Protein AF-C6XPK3-F1 (afdb_monomer_lite)

Secondary structure (DSSP, 8-state):
-----PPPTT---HHHHHHTHHHHHHHHHTTSHHHHHHHHH-HHHHHTTS---HHHHHHHHHT-HHHHHHTT--HHHHHHHHHHHHHHTT-

InterPro domains:
  IPR011986 Extradiol ring-cleavage dioxygenase LigAB, LigA subunit [PF07746] (23-86)
  IPR036622 Dioxygenase LigAB, Li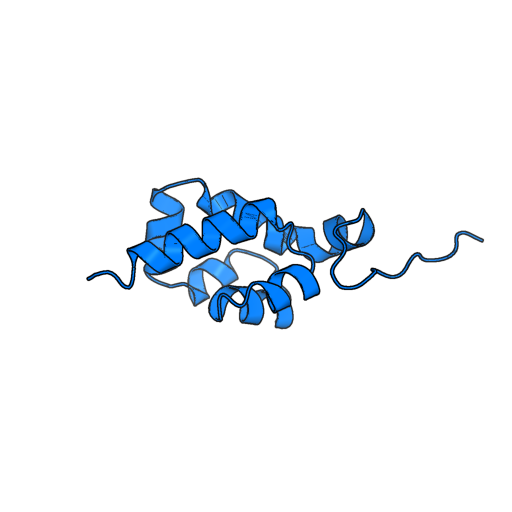gA subunit superfamily [G3DSA:1.10.700.10] (2-90)
  IPR036622 Dioxygenase LigAB, LigA subunit superfamily [SSF48076] (11-87)

Foldseek 3Di:
DPPPDDDDQLDQDPVLCVQCVQVQVLLVQLVDPVSLVVCVVPVQVSSVVTPDDPQSSVCLVVLPLSSNSRRRYDSVSSVSSVVSVVVVVPD

Radius of gyration: 13.65 Å; chains: 1; bounding box: 37×23×41 Å

pLDDT: mean 82.58, std 15.23, range [40.34, 97.12]

Organism: Hirschia baltica (strain ATCC 49814 / DSM 5838 / IFAM 1418) (NCBI:txid582402)

Structure (mmCIF, N/CA/C/O backbone):
data_AF-C6XPK3-F1
#
_entry.id   AF-C6XPK3-F1
#
loop_
_atom_site.group_PDB
_atom_site.id
_atom_site.type_symbol
_atom_site.label_atom_id
_atom_site.label_alt_id
_atom_site.label_comp_id
_atom_site.label_asym_id
_atom_site.label_entity_id
_atom_site.label_seq_id
_atom_site.pdbx_PDB_ins_code
_atom_site.Cartn_x
_atom_site.Cartn_y
_atom_site.Cartn_z
_atom_site.occupancy
_atom_site.B_iso_or_equiv
_atom_site.auth_seq_id
_atom_site.auth_comp_id
_atom_site.auth_asym_id
_atom_site.auth_atom_id
_atom_site.pdbx_PDB_model_num
ATOM 1 N N . MET A 1 1 ? 22.921 4.737 -25.358 1.00 43.47 1 MET A N 1
ATOM 2 C CA . MET A 1 1 ? 21.458 4.557 -25.249 1.00 43.47 1 MET A CA 1
ATOM 3 C C . MET A 1 1 ? 21.203 3.574 -24.119 1.00 43.47 1 MET A C 1
ATOM 5 O O . MET A 1 1 ? 21.597 2.423 -24.249 1.00 43.47 1 MET A O 1
ATOM 9 N N . VAL A 1 2 ? 20.665 4.022 -22.984 1.00 58.34 2 VAL A N 1
ATOM 10 C CA . VAL A 1 2 ? 20.250 3.100 -21.914 1.00 58.34 2 VAL A CA 1
ATOM 11 C C . VAL A 1 2 ? 18.879 2.578 -22.321 1.00 58.34 2 VAL A C 1
ATOM 13 O O . VAL A 1 2 ? 17.958 3.370 -22.483 1.00 58.34 2 VAL A O 1
ATOM 16 N N . GLN A 1 3 ? 18.760 1.275 -22.563 1.00 56.91 3 GLN A N 1
ATOM 17 C CA . GLN A 1 3 ? 17.461 0.669 -22.838 1.00 56.91 3 GLN A CA 1
ATOM 18 C C . GLN A 1 3 ? 16.593 0.782 -21.579 1.00 56.91 3 GLN A C 1
ATOM 20 O O . GLN A 1 3 ? 17.010 0.353 -20.500 1.00 56.91 3 GLN A O 1
ATOM 25 N N . GLU A 1 4 ? 15.401 1.365 -21.704 1.00 62.78 4 GLU A N 1
ATOM 26 C CA . GLU A 1 4 ? 14.428 1.410 -20.614 1.00 62.78 4 GLU A CA 1
ATOM 27 C C . GLU A 1 4 ? 13.974 -0.016 -20.292 1.00 62.78 4 GLU A C 1
ATOM 29 O O . GLU A 1 4 ? 13.272 -0.673 -21.066 1.00 62.78 4 GLU A O 1
ATOM 34 N N . LYS A 1 5 ? 14.409 -0.532 -19.140 1.00 71.44 5 LYS A N 1
ATOM 35 C CA . LYS A 1 5 ? 13.981 -1.845 -18.670 1.00 71.44 5 LYS A CA 1
ATOM 36 C C . LYS A 1 5 ? 12.523 -1.742 -18.221 1.00 71.44 5 LYS A C 1
ATOM 38 O O . LYS A 1 5 ? 12.238 -1.141 -17.190 1.00 71.44 5 LYS A O 1
ATOM 43 N N . LYS A 1 6 ? 11.605 -2.346 -18.977 1.00 74.88 6 LYS A N 1
ATOM 44 C CA . LYS A 1 6 ? 10.208 -2.493 -18.550 1.00 74.88 6 LYS A CA 1
ATOM 45 C C . LYS A 1 6 ? 10.095 -3.531 -17.438 1.00 74.88 6 LYS A C 1
ATOM 47 O O . LYS A 1 6 ? 10.818 -4.531 -17.423 1.00 74.88 6 LYS A O 1
ATOM 52 N N . ARG A 1 7 ? 9.167 -3.292 -16.512 1.00 80.19 7 ARG A N 1
ATOM 53 C CA . ARG A 1 7 ? 8.867 -4.211 -15.414 1.00 80.19 7 ARG A CA 1
ATOM 54 C C . ARG A 1 7 ? 8.465 -5.587 -15.947 1.00 80.19 7 ARG A C 1
ATOM 56 O O . ARG A 1 7 ? 7.624 -5.697 -16.836 1.00 80.19 7 ARG A O 1
ATOM 63 N N . THR A 1 8 ? 9.033 -6.639 -15.360 1.00 82.12 8 THR A N 1
ATOM 64 C CA . THR A 1 8 ? 8.578 -8.015 -15.596 1.00 82.12 8 THR A CA 1
ATOM 65 C C . THR A 1 8 ? 7.479 -8.354 -14.597 1.00 82.12 8 THR A C 1
ATOM 67 O O . THR A 1 8 ? 7.687 -8.290 -13.386 1.00 82.12 8 THR A O 1
ATOM 70 N N . LYS A 1 9 ? 6.290 -8.689 -15.101 1.00 78.81 9 LYS A N 1
ATOM 71 C CA . LYS A 1 9 ? 5.126 -9.028 -14.277 1.00 78.81 9 LYS A CA 1
ATOM 72 C C . LYS A 1 9 ? 5.444 -10.219 -13.360 1.00 78.81 9 LYS A C 1
ATOM 74 O O . LYS A 1 9 ? 6.098 -11.165 -13.788 1.00 78.81 9 LYS A O 1
ATOM 79 N N . GLY A 1 10 ? 5.017 -10.162 -12.098 1.00 80.38 10 GLY A N 1
ATOM 80 C CA . GLY A 1 10 ? 5.288 -11.223 -11.120 1.00 80.38 10 GLY A CA 1
ATOM 81 C C . GLY A 1 10 ? 6.685 -11.198 -10.482 1.00 80.38 10 GLY A C 1
ATOM 82 O O . GLY A 1 10 ? 6.906 -11.911 -9.505 1.00 80.38 10 GLY A O 1
ATOM 83 N N . ILE A 1 11 ? 7.622 -10.383 -10.984 1.00 84.12 11 ILE A N 1
ATOM 84 C CA . ILE A 1 11 ? 8.996 -10.307 -10.471 1.00 84.12 11 ILE A CA 1
ATOM 85 C C . ILE A 1 11 ? 9.213 -8.966 -9.775 1.00 84.12 11 ILE A C 1
ATOM 87 O O . ILE A 1 11 ? 9.005 -7.900 -10.354 1.00 84.12 11 ILE A O 1
ATOM 91 N N . PHE A 1 12 ? 9.681 -9.017 -8.528 1.00 86.69 12 PHE A N 1
ATOM 92 C CA . PHE A 1 12 ? 10.087 -7.821 -7.800 1.00 86.69 12 PHE A CA 1
ATOM 93 C C . PHE A 1 12 ? 11.549 -7.481 -8.119 1.00 86.69 12 PHE A C 1
ATOM 95 O O . PHE A 1 12 ? 12.470 -8.072 -7.558 1.00 86.69 12 PHE A O 1
ATOM 102 N N . ASP A 1 13 ? 11.758 -6.536 -9.034 1.00 87.94 13 ASP A N 1
ATOM 103 C CA . ASP A 1 13 ? 13.070 -5.994 -9.389 1.00 87.94 13 ASP A CA 1
ATOM 104 C C . ASP A 1 13 ? 13.166 -4.485 -9.093 1.00 87.94 13 ASP A C 1
ATOM 106 O O . ASP A 1 13 ? 12.266 -3.882 -8.509 1.00 87.94 13 ASP A O 1
ATOM 110 N N . GLY A 1 14 ? 14.270 -3.846 -9.492 1.00 87.75 14 GLY A N 1
ATOM 111 C CA . GLY A 1 14 ? 14.472 -2.413 -9.259 1.00 87.75 14 GLY A CA 1
ATOM 112 C C . GLY A 1 14 ? 13.452 -1.497 -9.952 1.00 87.75 14 GLY A C 1
ATOM 113 O O . GLY A 1 14 ? 13.310 -0.344 -9.550 1.00 87.75 14 GLY A O 1
ATOM 114 N N . VAL A 1 15 ? 12.745 -1.969 -10.983 1.00 90.00 15 VAL A N 1
ATOM 115 C CA . VAL A 1 15 ? 11.680 -1.205 -11.651 1.00 90.00 15 VAL A CA 1
ATOM 116 C C . VAL A 1 15 ? 10.402 -1.320 -10.826 1.00 90.00 15 VAL A C 1
ATOM 118 O O . VAL A 1 15 ? 9.855 -0.302 -10.407 1.00 90.00 15 VAL A O 1
ATOM 121 N N . ALA A 1 16 ? 10.015 -2.548 -10.460 1.00 90.44 16 ALA A N 1
ATOM 122 C CA . ALA A 1 16 ? 8.885 -2.802 -9.565 1.00 90.44 16 ALA A CA 1
ATOM 123 C C . ALA A 1 16 ? 9.034 -2.098 -8.203 1.00 90.44 16 ALA A C 1
ATOM 125 O O . ALA A 1 16 ? 8.056 -1.587 -7.664 1.00 90.44 16 ALA A O 1
ATOM 126 N N . ALA A 1 17 ? 10.252 -2.022 -7.657 1.00 89.75 17 ALA A N 1
ATOM 127 C CA . ALA A 1 17 ? 10.524 -1.338 -6.395 1.00 89.75 17 ALA A CA 1
ATOM 128 C C . ALA A 1 17 ? 10.256 0.175 -6.461 1.00 89.75 17 ALA A C 1
ATOM 130 O O . ALA A 1 17 ? 9.767 0.749 -5.487 1.00 89.75 17 ALA A O 1
ATOM 131 N N . ARG A 1 18 ? 10.564 0.817 -7.598 1.00 91.38 18 ARG A N 1
ATOM 132 C CA . ARG A 1 18 ? 10.301 2.248 -7.808 1.00 91.38 18 ARG A CA 1
ATOM 133 C C . ARG A 1 18 ? 8.814 2.506 -8.031 1.00 91.38 18 ARG A C 1
ATOM 135 O O . ARG A 1 18 ? 8.240 3.335 -7.335 1.00 91.38 18 ARG A O 1
ATOM 142 N N . GLU A 1 19 ? 8.188 1.762 -8.941 1.00 91.38 19 GLU A N 1
ATOM 143 C CA . GLU A 1 19 ? 6.757 1.900 -9.259 1.00 91.38 19 GLU A CA 1
ATOM 144 C C . GLU A 1 19 ? 5.860 1.565 -8.055 1.00 91.38 19 GLU A C 1
ATOM 146 O O . GLU A 1 19 ? 4.858 2.227 -7.789 1.00 91.38 19 GLU A O 1
ATOM 151 N N . GLY A 1 20 ? 6.244 0.552 -7.280 1.00 93.06 20 GLY A N 1
ATOM 152 C CA . GLY A 1 20 ? 5.530 0.102 -6.093 1.00 93.06 20 GLY A CA 1
ATOM 153 C C . GLY A 1 20 ? 5.905 0.842 -4.811 1.00 93.06 20 GLY A C 1
ATOM 154 O O . GLY A 1 20 ? 5.529 0.375 -3.740 1.00 93.06 20 GLY A O 1
ATOM 155 N N . TYR A 1 21 ? 6.676 1.935 -4.846 1.00 94.88 21 TYR A N 1
ATOM 156 C CA . TYR A 1 21 ? 7.216 2.544 -3.621 1.00 94.88 21 TYR A CA 1
ATOM 157 C C . TYR A 1 21 ? 6.119 2.935 -2.613 1.00 94.88 21 TYR A C 1
ATOM 159 O O . TYR A 1 21 ? 6.186 2.537 -1.447 1.00 94.88 21 TYR A O 1
ATOM 167 N N . ALA A 1 22 ? 5.080 3.651 -3.059 1.00 96.06 22 ALA A N 1
ATOM 168 C CA . ALA A 1 22 ? 3.964 4.061 -2.201 1.00 96.06 22 ALA A CA 1
ATOM 169 C C . ALA A 1 22 ? 3.210 2.852 -1.618 1.00 96.06 22 ALA A C 1
ATOM 171 O O . ALA A 1 22 ? 2.962 2.796 -0.412 1.00 96.06 22 ALA A O 1
ATOM 172 N N . LEU A 1 23 ? 2.937 1.847 -2.455 1.00 94.75 23 LEU A N 1
ATOM 173 C CA . LEU A 1 23 ? 2.311 0.591 -2.049 1.00 94.75 23 LEU A CA 1
ATOM 174 C C . LEU A 1 23 ? 3.143 -0.155 -0.998 1.00 94.75 23 LEU A C 1
ATOM 176 O O . LEU A 1 23 ? 2.626 -0.571 0.038 1.00 94.75 23 LEU A O 1
ATOM 180 N N . ASN A 1 24 ? 4.446 -0.301 -1.228 1.00 93.62 24 ASN A N 1
ATOM 181 C CA . ASN A 1 24 ? 5.340 -0.981 -0.296 1.00 93.62 24 ASN A CA 1
ATOM 182 C C . ASN A 1 24 ? 5.464 -0.215 1.030 1.00 93.62 24 ASN A C 1
ATOM 184 O O . ASN A 1 24 ? 5.515 -0.843 2.089 1.00 93.62 24 ASN A O 1
ATOM 188 N N . LYS A 1 25 ? 5.433 1.125 1.000 1.00 94.31 25 LYS A N 1
ATOM 189 C CA . LYS A 1 25 ? 5.395 1.971 2.203 1.00 94.31 25 LYS A CA 1
ATOM 190 C C . LYS A 1 25 ? 4.115 1.754 3.015 1.00 94.31 25 LYS A C 1
ATOM 192 O O . LYS A 1 25 ? 4.197 1.650 4.240 1.00 94.31 25 LYS A O 1
ATOM 197 N N . LEU A 1 26 ? 2.960 1.636 2.355 1.00 94.00 26 LEU A N 1
ATOM 198 C CA . LEU A 1 26 ? 1.702 1.264 3.009 1.00 94.00 26 LEU A CA 1
ATOM 199 C C . LEU A 1 26 ? 1.820 -0.119 3.643 1.00 94.00 26 LEU A C 1
ATOM 201 O O . LEU A 1 26 ? 1.592 -0.268 4.837 1.00 94.00 26 LEU A O 1
ATOM 205 N N . MET A 1 27 ? 2.237 -1.143 2.897 1.00 90.69 27 MET A N 1
ATOM 206 C CA . MET A 1 27 ? 2.312 -2.489 3.473 1.00 90.69 27 MET A CA 1
ATOM 207 C C . MET A 1 27 ? 3.324 -2.584 4.628 1.00 90.69 27 MET A C 1
ATOM 209 O O . MET A 1 27 ? 3.115 -3.345 5.575 1.00 90.69 27 MET A O 1
ATOM 213 N N . PHE A 1 28 ? 4.405 -1.799 4.587 1.00 90.88 28 PHE A N 1
ATOM 214 C CA . PHE A 1 28 ? 5.357 -1.694 5.690 1.00 90.88 28 PHE A CA 1
ATOM 215 C C . PHE A 1 28 ? 4.730 -1.071 6.946 1.00 90.88 28 PHE A C 1
ATOM 217 O O . PHE A 1 28 ? 5.022 -1.523 8.057 1.00 90.88 28 PHE A O 1
ATOM 224 N N . SER A 1 29 ? 3.844 -0.077 6.807 1.00 92.00 29 SER A N 1
ATOM 225 C CA . SER A 1 29 ? 3.187 0.561 7.957 1.00 92.00 29 SER A CA 1
ATOM 226 C C . SER A 1 29 ? 2.357 -0.433 8.778 1.00 92.00 29 SER A C 1
ATOM 228 O O . SER A 1 29 ? 2.275 -0.304 10.002 1.00 92.00 29 SER A O 1
ATOM 230 N N . LEU A 1 30 ? 1.836 -1.484 8.136 1.00 89.75 30 LEU A N 1
ATOM 231 C CA . LEU A 1 30 ? 1.034 -2.545 8.756 1.00 89.75 30 LEU A CA 1
ATOM 232 C C . LEU A 1 30 ? 1.834 -3.472 9.688 1.00 89.75 30 LEU A C 1
ATOM 234 O O . LEU A 1 30 ? 1.264 -4.356 10.338 1.00 89.75 30 LEU A O 1
ATOM 238 N N . ASN A 1 31 ? 3.147 -3.263 9.814 1.00 84.88 31 ASN A N 1
ATOM 239 C CA . ASN A 1 31 ? 3.940 -3.844 10.895 1.00 84.88 31 ASN A CA 1
ATOM 240 C C . ASN A 1 31 ? 3.461 -3.370 12.280 1.00 84.88 31 ASN A C 1
ATOM 242 O O . ASN A 1 31 ? 3.468 -4.161 13.226 1.00 84.88 31 ASN A O 1
ATOM 246 N N . SER A 1 32 ? 2.981 -2.127 12.394 1.00 88.38 32 SER A N 1
ATOM 247 C CA . SER A 1 32 ? 2.421 -1.576 13.635 1.00 88.38 32 SER A CA 1
ATOM 248 C C . SER A 1 32 ? 1.008 -2.101 13.893 1.00 88.38 32 SER A C 1
ATOM 250 O O . SER A 1 32 ? 0.170 -2.140 12.994 1.00 88.38 32 SER A O 1
ATOM 252 N N . GLU A 1 33 ? 0.719 -2.496 15.136 1.00 87.38 33 GLU A N 1
ATOM 253 C CA . GLU A 1 33 ? -0.632 -2.91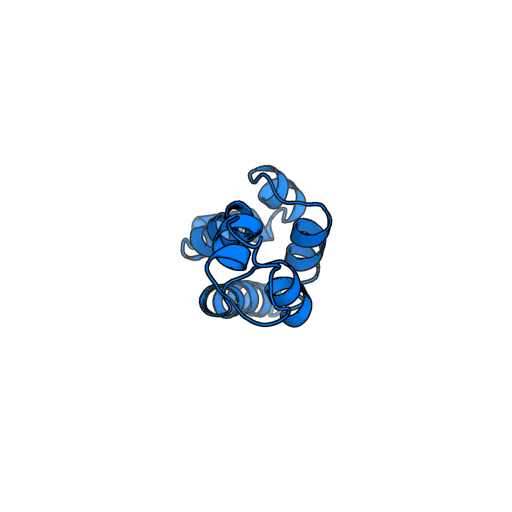1 15.529 1.00 87.38 33 GLU A CA 1
ATOM 254 C C . GLU A 1 33 ? -1.646 -1.777 15.434 1.00 87.38 33 GLU A C 1
ATOM 256 O O . GLU A 1 33 ? -2.751 -2.003 14.944 1.00 87.38 33 GLU A O 1
ATOM 261 N N . GLN A 1 34 ? -1.258 -0.566 15.836 1.00 91.25 34 GLN A N 1
ATOM 262 C CA . GLN A 1 34 ? -2.134 0.596 15.738 1.00 91.25 34 GLN A CA 1
ATOM 263 C C . GLN A 1 34 ? -2.525 0.852 14.281 1.00 91.25 34 GLN A C 1
ATOM 265 O O . GLN A 1 34 ? -3.702 0.984 13.970 1.00 91.25 34 GLN A O 1
ATOM 270 N N . ASN A 1 35 ? -1.553 0.800 13.369 1.00 92.44 35 ASN A N 1
ATOM 271 C CA . ASN A 1 35 ? -1.803 0.991 11.942 1.00 92.44 35 ASN A CA 1
ATOM 272 C C . ASN A 1 35 ? -2.718 -0.088 11.363 1.00 92.44 35 ASN A C 1
ATOM 274 O O . ASN A 1 35 ? -3.551 0.213 10.517 1.00 92.44 35 ASN A O 1
ATOM 278 N N . ARG A 1 36 ? -2.616 -1.336 11.839 1.00 89.62 36 ARG A N 1
ATOM 279 C CA . ARG A 1 36 ? -3.566 -2.389 11.452 1.00 89.62 36 ARG A CA 1
ATOM 280 C C . ARG A 1 36 ? -4.988 -2.076 11.915 1.00 89.62 36 ARG A C 1
ATOM 282 O O . ARG A 1 36 ? -5.916 -2.329 11.157 1.00 89.62 36 ARG A O 1
ATOM 289 N N . LYS A 1 37 ? -5.168 -1.539 13.127 1.00 89.19 37 LYS A N 1
ATOM 290 C CA . LYS A 1 37 ? -6.489 -1.139 13.645 1.00 89.19 37 LYS A CA 1
ATOM 291 C C . LYS A 1 37 ? -7.073 0.019 12.836 1.00 89.19 37 LYS A C 1
ATOM 293 O O . LYS A 1 37 ? -8.218 -0.080 12.409 1.00 89.19 37 LYS A O 1
ATOM 298 N N . GLU A 1 38 ? -6.279 1.051 12.551 1.00 92.25 38 GLU A N 1
ATOM 299 C CA . GLU A 1 38 ? -6.715 2.180 11.713 1.00 92.25 38 GLU A CA 1
ATOM 300 C C . GLU A 1 38 ? -7.047 1.740 10.284 1.00 92.25 38 GLU A C 1
ATOM 302 O O . GLU A 1 38 ? -8.100 2.093 9.756 1.00 92.25 38 GLU A O 1
ATOM 307 N N . PHE A 1 39 ? -6.200 0.896 9.685 1.00 91.25 39 PHE A N 1
ATOM 308 C CA . PHE A 1 39 ? -6.460 0.319 8.369 1.00 91.25 39 PHE A CA 1
ATOM 309 C C . PHE A 1 39 ? -7.781 -0.454 8.351 1.00 91.25 39 PHE A C 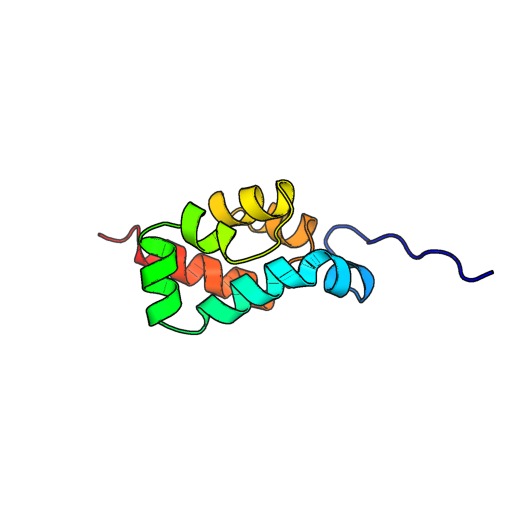1
ATOM 311 O O . PHE A 1 39 ? -8.594 -0.249 7.460 1.00 91.25 39 PHE A O 1
ATOM 318 N N . LEU A 1 40 ? -8.035 -1.314 9.343 1.00 88.44 40 LEU A N 1
ATOM 319 C CA . LEU A 1 40 ? -9.277 -2.090 9.415 1.00 88.44 40 LEU A CA 1
ATOM 320 C C . LEU A 1 40 ? -10.516 -1.227 9.684 1.00 88.44 40 LEU A C 1
ATOM 322 O O . LEU A 1 40 ? -11.595 -1.574 9.208 1.00 88.44 40 LEU A O 1
ATOM 326 N N . LYS A 1 41 ? -10.369 -0.113 10.408 1.00 92.38 41 LYS A N 1
ATOM 327 C CA . LYS A 1 41 ? -11.458 0.823 10.710 1.00 92.38 41 LYS A CA 1
ATOM 328 C C . LYS A 1 41 ? -11.977 1.522 9.455 1.00 92.38 41 LYS A C 1
ATOM 330 O O . LYS A 1 41 ? -13.186 1.635 9.283 1.00 92.38 41 LYS A O 1
ATOM 335 N N . ASN A 1 42 ? -11.081 1.991 8.588 1.00 93.75 42 ASN A N 1
ATOM 336 C CA . ASN A 1 42 ? -11.448 2.560 7.294 1.00 93.75 42 ASN A CA 1
ATOM 337 C C . ASN A 1 42 ? -10.311 2.368 6.285 1.00 93.75 42 ASN A C 1
ATOM 339 O O . ASN A 1 42 ? -9.379 3.169 6.202 1.00 93.75 42 ASN A O 1
ATOM 343 N N . ARG A 1 43 ? -10.410 1.293 5.499 1.00 90.75 43 ARG A N 1
ATOM 344 C CA . ARG A 1 43 ? -9.372 0.902 4.537 1.00 90.75 43 ARG A CA 1
ATOM 345 C C . ARG A 1 43 ? -9.189 1.927 3.425 1.00 90.75 43 ARG A C 1
ATOM 347 O O . ARG A 1 43 ? -8.059 2.157 3.009 1.00 90.75 43 ARG A O 1
ATOM 354 N N . GLU A 1 44 ? -10.279 2.537 2.968 1.00 94.62 44 GLU A N 1
ATOM 355 C CA . GLU A 1 44 ? -10.247 3.552 1.915 1.00 94.62 44 GLU A CA 1
ATOM 356 C C . GLU A 1 44 ? -9.516 4.805 2.386 1.00 94.62 44 GLU A C 1
ATOM 358 O O . GLU A 1 44 ? -8.492 5.158 1.807 1.00 94.62 44 GLU A O 1
ATOM 363 N N . ALA A 1 45 ? -9.942 5.378 3.515 1.00 96.38 45 ALA A N 1
ATOM 364 C CA . ALA A 1 45 ? -9.291 6.555 4.086 1.00 96.38 45 ALA A CA 1
ATOM 365 C C . ALA A 1 45 ? -7.826 6.292 4.475 1.00 96.38 45 ALA A C 1
ATOM 367 O O . ALA A 1 45 ? -6.996 7.197 4.445 1.00 96.38 45 ALA A O 1
ATOM 368 N N . TYR A 1 46 ? -7.481 5.053 4.845 1.00 95.88 46 TYR A N 1
ATOM 369 C CA . TYR A 1 46 ? -6.093 4.682 5.109 1.00 95.88 46 TYR A CA 1
ATOM 370 C C . TYR A 1 46 ? -5.252 4.648 3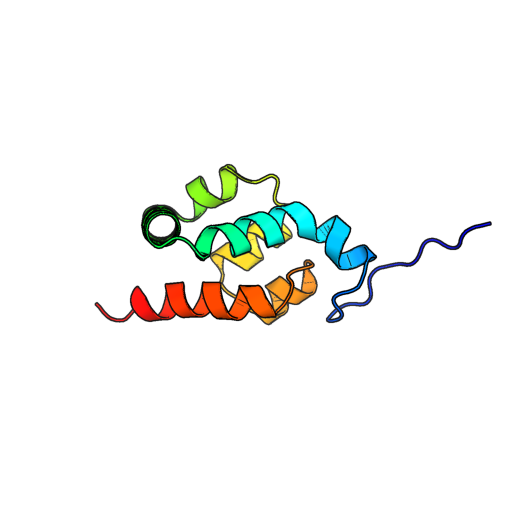.827 1.00 95.88 46 TYR A C 1
ATOM 372 O O . TYR A 1 46 ? -4.096 5.063 3.847 1.00 95.88 46 TYR A O 1
ATOM 380 N N . CYS A 1 47 ? -5.819 4.179 2.710 1.00 95.88 47 CYS A N 1
ATOM 381 C CA . CYS A 1 47 ? -5.150 4.212 1.409 1.00 95.88 47 CYS A CA 1
ATOM 382 C C . CYS A 1 47 ? -4.904 5.649 0.937 1.00 95.88 47 CYS A C 1
ATOM 384 O O . CYS A 1 47 ? -3.841 5.911 0.383 1.00 95.88 47 CYS A O 1
ATOM 386 N N . ASP A 1 48 ? -5.824 6.574 1.220 1.00 97.06 48 ASP A N 1
ATOM 387 C CA . ASP A 1 48 ? -5.723 7.983 0.810 1.00 97.06 48 ASP A CA 1
ATOM 388 C C . ASP A 1 48 ? -4.535 8.725 1.465 1.00 97.06 48 ASP A C 1
ATOM 390 O O . ASP A 1 48 ? -4.099 9.768 0.985 1.00 97.06 48 ASP A O 1
ATOM 394 N N . GLN A 1 49 ? -3.942 8.165 2.529 1.00 97.12 49 GLN A N 1
ATOM 395 C CA . GLN A 1 49 ? -2.705 8.675 3.145 1.00 97.12 49 GLN A CA 1
ATOM 396 C C . GLN A 1 49 ? -1.450 8.395 2.298 1.00 97.12 49 GLN A C 1
ATOM 398 O O . GLN A 1 49 ? -0.351 8.850 2.629 1.00 97.12 49 GLN A O 1
ATOM 403 N N . TYR A 1 50 ? -1.589 7.616 1.225 1.00 96.94 50 TYR A N 1
ATOM 404 C CA . TYR A 1 50 ? -0.507 7.175 0.359 1.00 96.94 50 TYR A CA 1
ATOM 405 C C . TYR A 1 50 ? -0.817 7.546 -1.092 1.00 96.94 50 TYR A C 1
ATOM 407 O O . TYR A 1 50 ? -1.947 7.440 -1.554 1.00 96.94 50 TYR A O 1
ATOM 415 N N . ALA A 1 51 ? 0.215 7.923 -1.847 1.00 96.88 51 ALA A N 1
ATOM 416 C CA . ALA A 1 51 ? 0.106 8.231 -3.273 1.00 96.88 51 ALA A CA 1
ATOM 417 C C . ALA A 1 51 ? 0.023 6.946 -4.123 1.00 96.88 51 ALA A C 1
ATOM 419 O O . ALA A 1 51 ? 0.915 6.661 -4.921 1.00 96.88 51 ALA A O 1
ATOM 420 N N . LEU A 1 52 ? -1.001 6.124 -3.880 1.00 96.56 52 LEU A N 1
ATOM 421 C CA . LEU A 1 52 ? -1.257 4.906 -4.645 1.00 96.56 52 LEU A CA 1
ATOM 422 C C . LEU A 1 52 ? -1.850 5.251 -6.010 1.00 96.56 52 LEU A C 1
ATOM 424 O O . LEU A 1 52 ? -2.655 6.173 -6.135 1.00 96.56 52 LEU A O 1
ATOM 428 N N . THR A 1 53 ? -1.523 4.455 -7.024 1.00 96.62 53 THR A N 1
ATOM 429 C CA . THR A 1 53 ? -2.325 4.440 -8.253 1.00 96.62 53 THR A CA 1
ATOM 430 C C . THR A 1 53 ? -3.685 3.784 -7.993 1.00 96.62 53 THR A C 1
ATOM 432 O O . THR A 1 53 ? -3.850 3.038 -7.023 1.00 96.62 53 THR A O 1
ATOM 435 N N . ASN A 1 54 ? -4.658 4.002 -8.883 1.00 96.38 54 ASN A N 1
ATOM 436 C CA . ASN A 1 54 ? -5.971 3.353 -8.779 1.00 96.38 54 ASN A CA 1
ATOM 437 C C . ASN A 1 54 ? -5.845 1.820 -8.728 1.00 96.38 54 ASN A C 1
ATOM 439 O O . ASN A 1 54 ? -6.422 1.182 -7.853 1.00 96.38 54 ASN A O 1
ATOM 443 N N . GLU A 1 55 ? -4.999 1.240 -9.583 1.00 94.38 55 GLU A N 1
ATOM 444 C CA . GLU A 1 55 ? -4.733 -0.205 -9.613 1.00 94.38 55 GLU A CA 1
ATOM 445 C C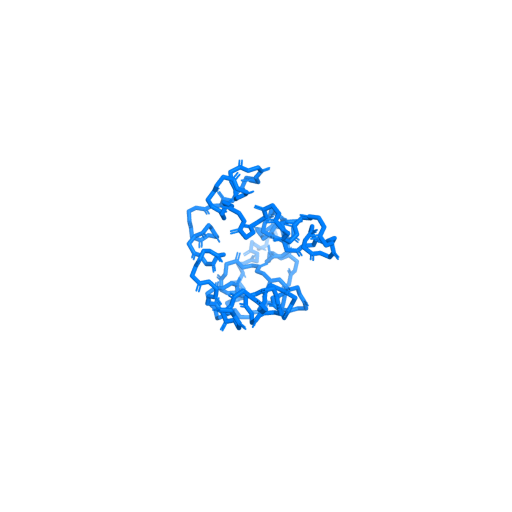 . GLU A 1 55 ? -4.122 -0.714 -8.297 1.00 94.38 55 GLU A C 1
ATOM 447 O O . GLU A 1 55 ? -4.495 -1.774 -7.792 1.00 94.38 55 GLU A O 1
ATOM 452 N N . GLN A 1 56 ? -3.204 0.056 -7.699 1.00 94.25 56 GLN A N 1
ATOM 453 C CA . GLN A 1 56 ? -2.616 -0.271 -6.398 1.00 94.25 56 GLN A CA 1
ATOM 454 C C . GLN A 1 56 ? -3.651 -0.196 -5.274 1.00 94.2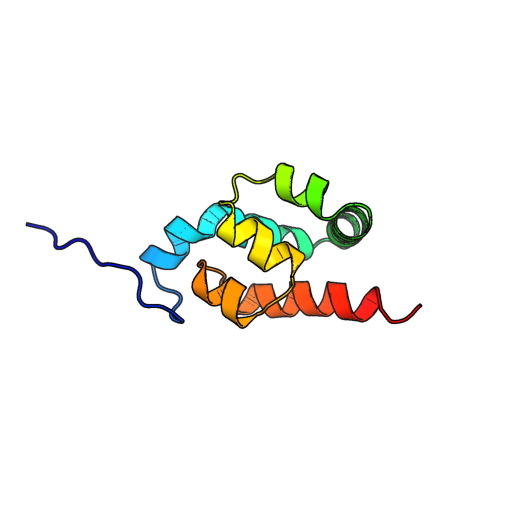5 56 GLN A C 1
ATOM 456 O O . GLN A 1 56 ? -3.692 -1.087 -4.424 1.00 94.25 56 GLN A O 1
ATOM 461 N N . ARG A 1 57 ? -4.509 0.831 -5.277 1.00 95.25 57 ARG A N 1
ATOM 462 C CA . ARG A 1 57 ? -5.602 0.993 -4.308 1.00 95.25 57 ARG A CA 1
ATOM 463 C C . ARG A 1 57 ? -6.570 -0.186 -4.385 1.00 95.25 57 ARG A C 1
ATOM 465 O O . ARG A 1 57 ? -6.847 -0.816 -3.368 1.00 95.25 57 ARG A O 1
ATOM 472 N N . GLU A 1 58 ? -7.019 -0.548 -5.582 1.00 94.00 58 GLU A N 1
ATOM 473 C CA . GLU A 1 58 ? -7.903 -1.699 -5.798 1.00 94.00 58 GLU A CA 1
ATOM 474 C C . GLU A 1 58 ? -7.266 -3.022 -5.350 1.00 94.00 58 GLU A C 1
ATOM 476 O O . GLU A 1 58 ? -7.920 -3.849 -4.705 1.00 94.00 58 GLU A O 1
ATOM 481 N N . ALA A 1 59 ? -5.975 -3.225 -5.630 1.00 91.31 59 ALA A N 1
ATOM 482 C CA . ALA A 1 59 ? -5.246 -4.408 -5.179 1.00 91.31 59 ALA A CA 1
ATOM 483 C C . ALA A 1 59 ? -5.169 -4.489 -3.640 1.00 91.31 59 ALA A C 1
ATOM 485 O O . ALA A 1 59 ? -5.360 -5.561 -3.063 1.00 91.31 59 ALA A O 1
ATOM 486 N N . VAL A 1 60 ? -4.954 -3.360 -2.954 1.00 91.25 60 VAL A N 1
ATOM 487 C CA . VAL A 1 60 ? -4.955 -3.302 -1.481 1.00 91.25 60 VAL A CA 1
ATOM 488 C C . VAL A 1 60 ? -6.338 -3.617 -0.918 1.00 91.25 60 VAL A C 1
ATOM 490 O O . VAL A 1 60 ? -6.442 -4.453 -0.017 1.00 91.25 60 VAL A O 1
ATOM 493 N N . LEU A 1 61 ? -7.389 -2.983 -1.446 1.00 89.69 61 LEU A N 1
ATOM 494 C CA . LEU A 1 61 ? -8.760 -3.115 -0.943 1.00 89.69 61 LEU A CA 1
ATOM 495 C C . LEU A 1 61 ? -9.344 -4.514 -1.171 1.00 89.69 61 LEU A C 1
ATOM 497 O O . LEU A 1 61 ? -10.022 -5.041 -0.287 1.00 89.69 61 LEU A O 1
ATOM 501 N N . SER A 1 62 ? -9.043 -5.126 -2.320 1.00 88.62 62 SER A N 1
ATOM 502 C CA . SER A 1 62 ? -9.444 -6.504 -2.633 1.00 88.62 62 SER A CA 1
ATOM 503 C C . SER A 1 62 ? -8.673 -7.548 -1.822 1.00 88.62 62 SER A C 1
ATOM 505 O O . SER A 1 62 ? -9.187 -8.637 -1.575 1.00 88.62 62 SER A O 1
ATOM 507 N N . GLY A 1 63 ? -7.440 -7.237 -1.406 1.00 84.81 63 GLY A N 1
ATOM 508 C CA . GLY A 1 63 ? -6.552 -8.200 -0.755 1.00 84.81 63 GLY A CA 1
ATOM 509 C C . GLY A 1 63 ? -6.053 -9.304 -1.696 1.00 84.81 63 GLY A C 1
ATOM 510 O O . GLY A 1 63 ? -5.506 -10.307 -1.224 1.00 84.81 63 GLY A O 1
ATOM 511 N N . ASP A 1 64 ? -6.223 -9.133 -3.010 1.00 85.56 64 ASP A N 1
ATOM 512 C CA . ASP A 1 64 ? -5.758 -10.073 -4.024 1.00 85.56 64 ASP A CA 1
ATOM 513 C C . ASP A 1 64 ? -4.226 -10.035 -4.107 1.00 85.56 64 ASP A C 1
ATOM 515 O O . ASP A 1 64 ? -3.601 -9.079 -4.573 1.00 85.56 64 ASP A O 1
ATOM 519 N N . ARG A 1 65 ? -3.607 -11.118 -3.636 1.00 82.50 65 ARG A N 1
ATOM 520 C CA . ARG A 1 65 ? -2.150 -11.260 -3.574 1.00 82.50 65 ARG A CA 1
ATOM 521 C C . ARG A 1 65 ? -1.497 -11.252 -4.953 1.00 82.50 65 ARG A C 1
ATOM 523 O O . ARG A 1 65 ? -0.378 -10.761 -5.065 1.00 82.50 65 ARG A O 1
ATOM 530 N N . VAL A 1 66 ? -2.161 -11.803 -5.970 1.00 86.69 66 VAL A N 1
ATOM 531 C CA . VAL A 1 66 ? -1.625 -11.843 -7.336 1.00 86.69 66 VAL A CA 1
ATOM 532 C C . VAL A 1 66 ? -1.629 -10.432 -7.899 1.00 86.69 66 VAL A C 1
ATOM 534 O O . VAL A 1 66 ? -0.588 -9.955 -8.348 1.00 86.69 66 VAL A O 1
ATOM 537 N N . ARG A 1 67 ? -2.750 -9.715 -7.749 1.00 88.81 67 ARG A N 1
ATOM 538 C CA . ARG A 1 67 ? -2.847 -8.310 -8.168 1.00 88.81 67 ARG A CA 1
ATOM 539 C C . ARG A 1 67 ? -1.827 -7.427 -7.472 1.00 88.81 67 ARG A C 1
ATOM 541 O O . ARG A 1 67 ? -1.201 -6.616 -8.136 1.00 88.81 67 ARG A O 1
ATOM 548 N N . LEU A 1 68 ? -1.609 -7.605 -6.168 1.00 89.69 68 LEU A N 1
ATOM 549 C CA . LEU A 1 68 ? -0.608 -6.838 -5.420 1.00 89.69 68 LEU A CA 1
ATOM 550 C C . LEU A 1 68 ? 0.792 -6.981 -6.032 1.00 89.69 68 LEU A C 1
ATOM 552 O O . LEU A 1 68 ? 1.468 -5.979 -6.266 1.00 89.69 68 LEU A O 1
ATOM 556 N N . VAL A 1 69 ? 1.227 -8.206 -6.334 1.00 89.69 69 VAL A N 1
ATOM 557 C CA . VAL A 1 69 ? 2.528 -8.439 -6.987 1.00 89.69 69 VAL A CA 1
ATOM 558 C C . VAL A 1 69 ? 2.536 -7.839 -8.397 1.00 89.69 69 VAL A C 1
ATOM 560 O O . VAL A 1 69 ? 3.495 -7.170 -8.791 1.00 89.69 69 VAL A O 1
ATOM 563 N N . ASP A 1 70 ? 1.429 -7.987 -9.122 1.00 90.00 70 ASP A N 1
ATOM 564 C CA . ASP A 1 70 ? 1.226 -7.425 -10.456 1.00 90.00 70 ASP A CA 1
ATOM 565 C C . ASP A 1 70 ? 1.224 -5.897 -10.501 1.00 90.00 70 ASP A C 1
ATOM 567 O O . ASP A 1 70 ? 1.368 -5.349 -11.592 1.00 90.00 70 ASP A O 1
ATOM 571 N N . VAL A 1 71 ? 1.156 -5.197 -9.368 1.00 91.94 71 VAL A N 1
ATOM 572 C CA . VAL A 1 71 ? 1.255 -3.726 -9.280 1.00 91.94 71 VAL A CA 1
ATOM 573 C C . VAL A 1 71 ? 2.472 -3.249 -8.471 1.00 91.94 71 VAL A C 1
ATOM 575 O O . VAL A 1 71 ? 2.555 -2.083 -8.081 1.00 91.94 71 VAL A O 1
ATOM 578 N N . GLY A 1 72 ? 3.450 -4.137 -8.244 1.00 91.06 72 GLY A N 1
ATOM 579 C CA . GLY A 1 72 ? 4.760 -3.788 -7.678 1.00 91.06 72 GLY A CA 1
ATOM 580 C C . GLY A 1 72 ? 4.919 -4.040 -6.176 1.00 91.06 72 GLY A C 1
ATOM 581 O O . GLY A 1 72 ? 5.870 -3.542 -5.567 1.00 91.06 72 GLY A O 1
ATOM 582 N N . ALA A 1 73 ? 4.025 -4.810 -5.550 1.00 90.12 73 ALA A N 1
ATOM 583 C CA . ALA A 1 73 ? 4.204 -5.239 -4.167 1.00 90.12 73 ALA A CA 1
ATOM 584 C C . ALA A 1 73 ? 5.380 -6.213 -4.028 1.00 90.12 73 ALA A C 1
ATOM 586 O O . ALA A 1 73 ? 5.490 -7.199 -4.759 1.00 90.12 73 ALA A O 1
ATOM 587 N N . ASN A 1 74 ? 6.200 -6.014 -3.000 1.00 85.00 74 ASN A N 1
ATOM 588 C CA . ASN A 1 74 ? 7.095 -7.056 -2.521 1.00 85.00 74 ASN A CA 1
ATOM 589 C C . ASN A 1 74 ? 6.293 -8.083 -1.698 1.00 85.00 74 ASN A C 1
ATOM 591 O O . ASN A 1 74 ? 5.671 -7.750 -0.682 1.00 85.00 74 ASN A O 1
ATOM 595 N N . MET A 1 75 ? 6.329 -9.350 -2.128 1.00 73.75 75 MET A N 1
ATOM 596 C CA . MET A 1 75 ? 5.538 -10.447 -1.558 1.00 73.75 75 MET A CA 1
ATOM 597 C C . MET A 1 75 ? 5.781 -10.666 -0.049 1.00 73.75 75 MET A C 1
ATOM 599 O O . MET A 1 75 ? 4.859 -11.092 0.653 1.00 73.75 75 MET A O 1
ATOM 603 N N . TYR A 1 76 ? 6.953 -10.293 0.486 1.00 69.00 76 TYR A N 1
ATOM 604 C CA . TYR A 1 76 ? 7.227 -10.350 1.930 1.00 69.00 76 TYR A CA 1
ATOM 605 C C . TYR A 1 76 ? 6.238 -9.521 2.761 1.00 69.00 76 TYR A C 1
ATOM 607 O O . TYR A 1 76 ? 5.885 -9.907 3.879 1.00 69.00 76 TYR A O 1
ATOM 615 N N . PHE A 1 77 ? 5.755 -8.397 2.226 1.00 60.00 77 PHE A N 1
ATOM 616 C CA . PHE A 1 77 ? 4.795 -7.547 2.925 1.00 60.00 77 PHE A CA 1
ATOM 617 C C . PHE A 1 77 ? 3.338 -7.968 2.676 1.00 60.00 77 PHE A C 1
ATOM 619 O O . PHE A 1 77 ? 2.504 -7.830 3.573 1.00 60.00 77 PHE A O 1
ATOM 626 N N . GLY A 1 78 ? 3.036 -8.592 1.531 1.00 58.00 78 GLY A N 1
ATOM 627 C CA . GLY A 1 78 ? 1.700 -9.122 1.221 1.00 58.00 78 GLY A CA 1
ATOM 628 C C . GLY A 1 78 ? 1.215 -10.189 2.215 1.00 58.00 78 GLY A C 1
ATOM 629 O O . GLY A 1 78 ? 0.042 -10.215 2.589 1.00 58.00 78 GLY A O 1
ATOM 630 N N . ILE A 1 79 ? 2.121 -11.023 2.743 1.00 60.66 79 ILE A N 1
ATOM 631 C CA . ILE A 1 79 ? 1.794 -12.007 3.795 1.00 60.66 79 ILE A CA 1
ATOM 632 C C . ILE A 1 79 ? 1.315 -11.311 5.082 1.00 60.66 79 ILE A C 1
ATOM 634 O O . ILE A 1 79 ? 0.419 -11.814 5.766 1.00 60.66 79 ILE A O 1
ATOM 638 N N . LYS A 1 80 ? 1.861 -10.129 5.401 1.00 58.97 80 LYS A N 1
ATOM 639 C CA . LYS A 1 80 ? 1.471 -9.353 6.587 1.00 58.97 80 LYS A CA 1
ATOM 640 C C . LYS A 1 80 ? 0.091 -8.726 6.423 1.00 58.97 80 LYS A C 1
ATOM 642 O O . LYS A 1 80 ? -0.711 -8.811 7.350 1.00 58.97 80 LYS A O 1
ATOM 647 N N . LEU A 1 81 ? -0.212 -8.191 5.238 1.00 60.00 81 LEU A N 1
ATOM 648 C CA . LEU A 1 81 ? -1.548 -7.703 4.892 1.00 60.00 81 LEU A CA 1
ATOM 649 C C . LEU A 1 81 ? -2.599 -8.815 5.060 1.00 60.00 81 LEU A C 1
ATOM 651 O O . LEU A 1 81 ? -3.632 -8.611 5.694 1.00 60.00 81 LEU A O 1
ATOM 655 N N . VAL A 1 82 ? -2.307 -10.035 4.600 1.00 59.09 82 VAL A N 1
ATOM 656 C CA . VAL A 1 82 ? -3.270 -11.144 4.714 1.00 59.09 82 VAL A CA 1
ATOM 657 C C . VAL A 1 82 ? -3.410 -11.666 6.147 1.00 59.09 82 VAL A C 1
ATOM 659 O O . VAL A 1 82 ? -4.491 -12.108 6.537 1.00 59.09 82 VAL A O 1
ATOM 662 N N . ARG A 1 83 ? -2.365 -11.558 6.978 1.00 60.28 83 ARG A N 1
ATOM 663 C CA . ARG A 1 83 ? -2.482 -11.806 8.424 1.00 60.28 83 ARG A CA 1
ATOM 664 C C . ARG A 1 83 ? -3.406 -10.789 9.107 1.00 60.28 83 ARG A C 1
ATOM 666 O O . ARG A 1 83 ? -4.132 -11.178 10.019 1.00 60.28 83 ARG A O 1
ATOM 673 N N . THR A 1 84 ? -3.410 -9.529 8.668 1.00 59.03 84 THR A N 1
ATOM 674 C CA . THR A 1 84 ? -4.366 -8.511 9.141 1.00 59.03 84 THR A CA 1
ATOM 675 C C . THR A 1 84 ? -5.799 -8.880 8.748 1.00 59.03 84 THR A C 1
ATOM 677 O O . THR A 1 84 ? -6.673 -8.888 9.612 1.00 59.03 84 THR A O 1
ATOM 680 N N . TYR A 1 85 ? -6.029 -9.296 7.496 1.00 61.94 85 TYR A N 1
ATOM 681 C CA . TYR A 1 85 ? -7.351 -9.733 7.024 1.00 61.94 85 TYR A CA 1
ATOM 682 C C . TYR A 1 85 ? -7.902 -10.958 7.774 1.00 61.94 85 TYR A C 1
ATOM 684 O O . TYR A 1 85 ? -9.060 -10.954 8.188 1.00 61.94 85 TYR A O 1
ATOM 692 N N . ARG A 1 86 ? -7.080 -11.989 8.027 1.00 55.62 86 ARG A N 1
ATOM 693 C CA . ARG A 1 86 ? -7.525 -13.215 8.727 1.00 55.62 86 ARG A CA 1
ATOM 694 C C . ARG A 1 86 ? -8.003 -12.980 10.158 1.00 55.62 86 ARG A C 1
ATOM 696 O O . ARG A 1 86 ? -8.749 -13.804 10.669 1.00 55.62 86 ARG A O 1
ATOM 703 N N . ARG A 1 87 ? -7.553 -11.908 10.815 1.00 52.41 87 ARG A N 1
ATOM 704 C CA . ARG A 1 87 ? -7.937 -11.590 12.198 1.00 52.41 87 ARG A CA 1
ATOM 705 C C . ARG A 1 87 ? -9.223 -10.759 12.277 1.00 52.41 87 ARG A C 1
ATOM 707 O O . ARG A 1 87 ? -9.862 -10.774 13.317 1.00 52.41 87 ARG A O 1
ATOM 714 N N . ALA A 1 88 ? -9.593 -10.071 11.195 1.00 55.00 88 ALA A N 1
ATOM 715 C CA . ALA A 1 88 ? -10.835 -9.303 11.104 1.00 55.00 88 ALA A CA 1
ATOM 716 C C . ALA A 1 88 ? -12.061 -10.180 10.780 1.00 55.00 88 ALA A C 1
ATOM 718 O O . ALA A 1 88 ? -13.133 -9.909 11.296 1.00 55.00 88 ALA A O 1
ATOM 719 N N . ASN A 1 89 ? -11.897 -11.259 10.001 1.00 47.59 89 ASN A N 1
ATOM 720 C CA . ASN A 1 89 ? -12.976 -12.200 9.641 1.00 47.59 89 ASN A CA 1
ATOM 721 C C . ASN A 1 89 ? -13.133 -13.378 10.634 1.00 47.59 89 ASN A C 1
ATOM 723 O O . ASN A 1 89 ? -13.550 -14.465 10.240 1.00 47.59 89 ASN A O 1
ATOM 727 N N . MET A 1 90 ? -12.708 -13.209 11.889 1.00 43.41 90 MET A N 1
ATOM 728 C CA . MET A 1 90 ? -12.796 -14.238 12.942 1.00 43.41 90 MET A CA 1
ATOM 729 C C . MET A 1 90 ? -13.621 -13.767 14.158 1.00 43.41 90 MET A C 1
ATOM 731 O O . MET A 1 90 ? -13.527 -14.358 15.231 1.00 43.41 90 MET A O 1
ATOM 735 N N . LEU A 1 91 ? -14.407 -12.704 13.968 1.00 40.34 91 LEU A N 1
ATOM 736 C CA . LEU A 1 91 ? -15.492 -12.216 14.822 1.00 40.34 91 LEU A CA 1
ATOM 737 C C . LEU A 1 91 ? -16.768 -12.171 13.974 1.00 40.34 91 LEU A C 1
ATOM 739 O O . LEU A 1 91 ? -17.855 -12.276 14.574 1.00 40.34 91 LEU A O 1
#

Sequence (91 aa):
MVQEKKRTKGIFDGVAAREGYALNKLMFSLNSEQNRKEFLKNREAYCDQYALTNEQREAVLSGDRVRLVDVGANMYFGIKLVRTYRRANML